Protein AF-A0A3L7AMS1-F1 (afdb_monomer)

InterPro domains:
  IPR021327 Protein of unknown function DUF2934 [PF11154] (7-39)

Radius of gyration: 10.91 Å; Cα contacts (8 Å, |Δi|>4): 28; chains: 1; bounding box: 31×16×27 Å

Solvent-accessible surface area (backbone atoms only — not comparable to full-atom values): 2694 Å² total; per-residue (Å²): 137,52,74,68,53,53,51,51,21,52,55,44,14,52,49,54,33,54,77,68,67,56,58,86,91,45,59,63,61,33,37,53,52,19,44,50,48,54,66,61,50,67,78,76,74,131

Structure (mmCIF, N/CA/C/O backbone):
data_AF-A0A3L7AMS1-F1
#
_entry.id   AF-A0A3L7AMS1-F1
#
loop_
_atom_site.group_PDB
_atom_site.id
_atom_site.type_symbol
_atom_site.label_atom_id
_atom_site.label_alt_id
_atom_site.label_comp_id
_atom_site.label_asym_id
_atom_site.label_entity_id
_atom_site.label_seq_id
_atom_site.pdbx_PDB_ins_code
_atom_site.Cartn_x
_atom_site.Cartn_y
_atom_site.Cartn_z
_atom_site.occupancy
_atom_site.B_iso_or_equiv
_atom_site.auth_seq_id
_atom_site.auth_comp_id
_atom_site.auth_asym_id
_atom_site.auth_atom_id
_atom_site.pdbx_PDB_model_num
ATOM 1 N N . MET A 1 1 ? -3.371 1.909 12.218 1.00 63.72 1 MET A N 1
ATOM 2 C CA . MET A 1 1 ? -2.887 0.804 11.378 1.00 63.72 1 MET A CA 1
ATOM 3 C C . MET A 1 1 ? -2.759 -0.447 12.230 1.00 63.72 1 MET A C 1
ATOM 5 O O . MET A 1 1 ? -1.776 -0.637 12.936 1.00 63.72 1 MET A O 1
ATOM 9 N N . THR A 1 2 ? -3.813 -1.244 12.242 1.00 86.69 2 THR A N 1
ATOM 10 C CA . THR A 1 2 ? -3.884 -2.532 12.929 1.00 86.69 2 THR A CA 1
ATOM 11 C C . THR A 1 2 ? -3.163 -3.612 12.126 1.00 86.69 2 THR A C 1
ATOM 13 O O . THR A 1 2 ? -2.900 -3.465 10.929 1.00 86.69 2 THR A O 1
ATOM 16 N N . GLU A 1 3 ? -2.868 -4.732 12.779 1.00 86.00 3 GLU A N 1
ATOM 17 C CA . GLU A 1 3 ? -2.291 -5.909 12.125 1.00 86.00 3 GLU A CA 1
ATOM 18 C C . GLU A 1 3 ? -3.178 -6.409 10.966 1.00 86.00 3 GLU A C 1
ATOM 20 O O . GLU A 1 3 ? -2.677 -6.794 9.910 1.00 86.00 3 GLU A O 1
ATOM 25 N N . VAL A 1 4 ? -4.502 -6.263 11.108 1.00 87.81 4 VAL A N 1
ATOM 26 C CA . VAL A 1 4 ? -5.502 -6.588 10.079 1.00 87.81 4 VAL A CA 1
ATOM 27 C C . VAL A 1 4 ? -5.375 -5.691 8.842 1.00 87.81 4 VAL A C 1
ATOM 29 O O . VAL A 1 4 ? -5.446 -6.185 7.716 1.00 87.81 4 VAL A O 1
ATOM 32 N N . GLU A 1 5 ? -5.179 -4.380 9.015 1.00 88.25 5 GLU A N 1
ATOM 33 C CA . GLU A 1 5 ? -4.958 -3.455 7.892 1.00 88.25 5 GLU A CA 1
ATOM 34 C C . GLU A 1 5 ? -3.665 -3.796 7.151 1.00 88.25 5 GLU A C 1
ATOM 36 O O . GLU A 1 5 ? -3.676 -3.916 5.927 1.00 88.25 5 GLU A O 1
ATOM 41 N N . ARG A 1 6 ? -2.570 -4.028 7.887 1.00 89.56 6 ARG A N 1
ATOM 42 C CA . ARG A 1 6 ? -1.279 -4.425 7.306 1.00 89.56 6 ARG A CA 1
ATOM 43 C C . ARG A 1 6 ? -1.382 -5.710 6.493 1.00 89.56 6 ARG A C 1
ATOM 45 O O . ARG A 1 6 ? -0.831 -5.779 5.396 1.00 89.56 6 ARG A O 1
ATOM 52 N N . ASP A 1 7 ? -2.098 -6.707 6.998 1.00 92.06 7 ASP A N 1
ATOM 53 C CA . ASP A 1 7 ? -2.287 -7.974 6.294 1.00 92.06 7 ASP A CA 1
ATOM 54 C C . ASP A 1 7 ? -3.136 -7.812 5.019 1.00 92.06 7 ASP A C 1
ATOM 56 O O . ASP A 1 7 ? -2.805 -8.358 3.960 1.00 92.06 7 ASP A O 1
ATOM 60 N N . ARG A 1 8 ? -4.188 -6.981 5.072 1.00 91.31 8 ARG A N 1
ATOM 61 C CA . ARG A 1 8 ? -4.993 -6.625 3.890 1.00 91.31 8 ARG A CA 1
ATOM 62 C C . ARG A 1 8 ? -4.166 -5.897 2.836 1.00 91.31 8 ARG A C 1
ATOM 64 O O . ARG A 1 8 ? -4.253 -6.245 1.660 1.00 91.31 8 ARG A O 1
ATOM 71 N N . ILE A 1 9 ? -3.347 -4.933 3.250 1.00 92.19 9 ILE A N 1
ATOM 72 C CA . ILE A 1 9 ? -2.443 -4.186 2.368 1.00 92.19 9 ILE A CA 1
ATOM 73 C C . ILE A 1 9 ? -1.469 -5.144 1.697 1.00 92.19 9 ILE A C 1
ATOM 75 O O . ILE A 1 9 ? -1.347 -5.131 0.477 1.00 92.19 9 ILE A O 1
ATOM 79 N N . LYS A 1 10 ? -0.842 -6.032 2.474 1.00 92.06 10 LYS A N 1
ATOM 80 C CA . LYS A 1 10 ? 0.124 -7.012 1.973 1.00 92.06 10 LYS A CA 1
ATOM 81 C C . LYS A 1 10 ? -0.502 -7.924 0.919 1.00 92.06 10 LYS A C 1
ATOM 83 O O . LYS A 1 10 ? 0.038 -8.055 -0.177 1.00 92.06 10 LYS A O 1
ATOM 88 N N . ARG A 1 11 ? -1.678 -8.495 1.207 1.00 92.62 11 ARG A N 1
ATOM 89 C CA . ARG A 1 11 ? -2.422 -9.329 0.247 1.00 92.62 11 ARG A CA 1
ATOM 90 C C . ARG A 1 11 ? -2.815 -8.554 -1.007 1.00 92.62 11 ARG A C 1
ATOM 92 O O . ARG A 1 11 ? -2.675 -9.078 -2.111 1.00 92.62 11 ARG A O 1
ATOM 99 N N . ARG A 1 12 ? -3.279 -7.311 -0.855 1.00 92.44 12 ARG A N 1
ATOM 100 C CA . ARG A 1 12 ? -3.743 -6.488 -1.976 1.00 92.44 12 ARG A CA 1
ATOM 101 C C . ARG A 1 12 ? -2.593 -6.016 -2.865 1.00 92.44 12 ARG A C 1
ATOM 103 O O . ARG A 1 12 ? -2.701 -6.133 -4.080 1.00 92.44 12 ARG A O 1
ATOM 110 N N . ALA A 1 13 ? -1.490 -5.567 -2.274 1.00 93.69 13 ALA A N 1
ATOM 111 C CA . ALA A 1 13 ? -0.274 -5.185 -2.984 1.00 93.69 13 ALA A CA 1
ATOM 112 C C . ALA A 1 13 ? 0.285 -6.364 -3.785 1.00 93.69 13 ALA A C 1
ATOM 114 O O . ALA A 1 13 ? 0.584 -6.228 -4.967 1.00 93.69 13 ALA A O 1
ATOM 115 N N . HIS A 1 14 ? 0.354 -7.545 -3.163 1.00 91.31 14 HIS A N 1
ATOM 116 C CA . HIS A 1 14 ? 0.893 -8.745 -3.796 1.00 91.31 14 HIS A CA 1
ATOM 117 C C . HIS A 1 14 ? 0.001 -9.268 -4.933 1.00 91.31 14 HIS A C 1
ATOM 119 O O . HIS A 1 14 ? 0.512 -9.746 -5.945 1.00 91.31 14 HIS A O 1
ATOM 125 N N . ALA A 1 15 ? -1.325 -9.153 -4.796 1.00 91.50 15 ALA A N 1
ATOM 126 C CA . ALA A 1 15 ? -2.265 -9.453 -5.874 1.00 91.50 15 ALA A CA 1
ATOM 127 C C . ALA A 1 15 ? -2.063 -8.508 -7.068 1.00 91.50 15 ALA A C 1
ATOM 129 O O . ALA A 1 15 ? -1.807 -8.985 -8.169 1.00 91.50 15 ALA A O 1
ATOM 130 N N . LEU A 1 16 ? -2.059 -7.190 -6.826 1.00 90.06 16 LEU A N 1
ATOM 131 C CA . LEU A 1 16 ? -1.853 -6.179 -7.869 1.00 90.06 16 LEU A CA 1
ATOM 132 C C . LEU A 1 16 ? -0.499 -6.341 -8.575 1.00 90.06 16 LEU A C 1
ATOM 134 O O . LEU A 1 16 ? -0.414 -6.215 -9.794 1.00 90.06 16 LEU A O 1
ATOM 138 N N . TRP A 1 17 ? 0.555 -6.645 -7.817 1.00 91.69 17 TRP A N 1
ATOM 139 C CA . TRP A 1 17 ? 1.892 -6.871 -8.356 1.00 91.69 17 TRP A CA 1
ATOM 140 C C . TRP A 1 17 ? 1.953 -8.128 -9.231 1.00 91.69 17 TRP A C 1
ATOM 142 O O . TRP A 1 17 ? 2.512 -8.074 -10.325 1.00 91.69 17 TRP A O 1
ATOM 152 N N . ARG A 1 18 ? 1.324 -9.237 -8.808 1.00 91.00 18 ARG A N 1
ATOM 153 C CA . ARG A 1 18 ? 1.220 -10.446 -9.643 1.00 91.00 18 ARG A CA 1
ATOM 154 C C . ARG A 1 18 ? 0.390 -10.220 -10.903 1.00 91.00 18 ARG A C 1
ATOM 156 O O . ARG A 1 18 ? 0.799 -10.678 -11.963 1.00 91.00 18 ARG A O 1
ATOM 163 N N . GLU A 1 19 ? -0.741 -9.525 -10.806 1.00 89.50 19 GLU A N 1
ATOM 164 C CA . GLU A 1 19 ? -1.583 -9.200 -11.969 1.00 89.50 19 GLU A CA 1
ATOM 165 C C . GLU A 1 19 ? -0.839 -8.323 -12.986 1.00 89.50 19 GLU A C 1
ATOM 167 O O . GLU A 1 19 ? 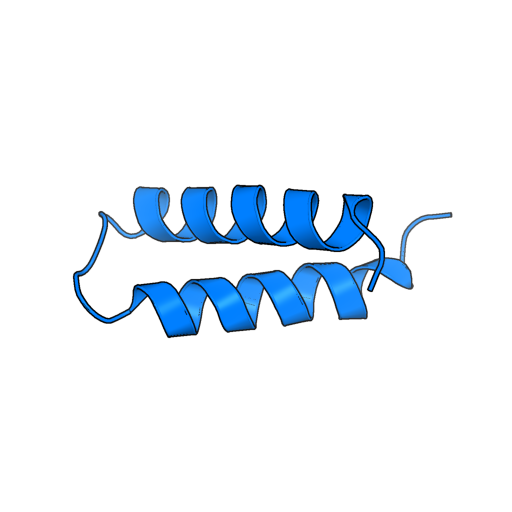-1.015 -8.486 -14.190 1.00 89.50 19 GLU A O 1
ATOM 172 N N . ALA A 1 20 ? 0.046 -7.443 -12.515 1.00 89.19 20 ALA A N 1
ATOM 173 C CA . ALA A 1 20 ? 0.901 -6.616 -13.362 1.00 89.19 20 ALA A CA 1
ATOM 174 C C . ALA A 1 20 ? 2.116 -7.357 -13.958 1.00 89.19 20 ALA A C 1
ATOM 176 O O . ALA A 1 20 ? 2.901 -6.739 -14.677 1.00 89.19 20 ALA A O 1
ATOM 177 N N . GLY A 1 21 ? 2.297 -8.649 -13.664 1.00 90.94 21 GLY A N 1
ATOM 178 C CA . GLY A 1 21 ? 3.421 -9.446 -14.164 1.00 90.94 21 GLY A CA 1
ATOM 179 C C . GLY A 1 21 ? 4.709 -9.307 -13.350 1.00 90.94 21 GLY A C 1
ATOM 180 O O . GLY A 1 21 ? 5.792 -9.542 -13.877 1.00 90.94 21 GLY A O 1
ATOM 181 N N . SER A 1 22 ? 4.606 -8.926 -12.075 1.00 85.50 22 SER A N 1
ATOM 182 C CA . SER A 1 22 ? 5.734 -8.797 -11.145 1.00 85.50 22 SER A CA 1
ATOM 183 C C . SER A 1 22 ? 6.888 -7.914 -11.657 1.00 85.50 22 SER A C 1
ATOM 185 O O . SER A 1 22 ? 8.045 -8.346 -11.672 1.00 85.50 22 SER A O 1
ATOM 187 N N . PRO A 1 23 ? 6.614 -6.661 -12.070 1.00 87.31 23 PRO A N 1
ATOM 188 C CA . PRO A 1 23 ? 7.667 -5.730 -12.460 1.00 87.31 23 PRO A CA 1
ATOM 189 C C . PRO A 1 23 ? 8.592 -5.440 -11.268 1.00 87.31 23 PRO A C 1
ATOM 191 O O . PRO A 1 23 ? 8.140 -4.956 -10.226 1.00 87.31 23 PRO A O 1
ATOM 194 N N . GLN A 1 24 ? 9.889 -5.715 -11.426 1.00 81.69 24 GLN A N 1
ATOM 195 C CA . GLN A 1 24 ? 10.895 -5.405 -10.405 1.00 81.69 24 GLN A CA 1
ATOM 196 C C . GLN A 1 24 ? 10.986 -3.892 -10.176 1.00 81.69 24 GLN A C 1
ATOM 198 O O . GLN A 1 24 ? 11.040 -3.112 -11.129 1.00 81.69 24 GLN A O 1
ATOM 203 N N . GLY A 1 25 ? 11.005 -3.478 -8.907 1.00 84.50 25 GLY A N 1
ATOM 204 C CA . GLY A 1 25 ? 11.181 -2.080 -8.505 1.00 84.50 25 GLY A CA 1
ATOM 205 C C . GLY A 1 25 ? 9.893 -1.256 -8.458 1.00 84.50 25 GLY A C 1
ATOM 206 O O . GLY A 1 25 ? 9.931 -0.101 -8.040 1.00 84.50 25 GLY A O 1
ATOM 207 N N . ARG A 1 26 ? 8.744 -1.830 -8.842 1.00 86.00 26 ARG A N 1
ATOM 208 C CA . ARG A 1 26 ? 7.419 -1.191 -8.686 1.00 86.00 26 ARG A CA 1
ATOM 209 C C . ARG A 1 26 ? 6.632 -1.714 -7.490 1.00 86.00 26 ARG A C 1
ATOM 211 O O . ARG A 1 26 ? 5.511 -1.282 -7.248 1.00 86.00 26 ARG A O 1
ATOM 218 N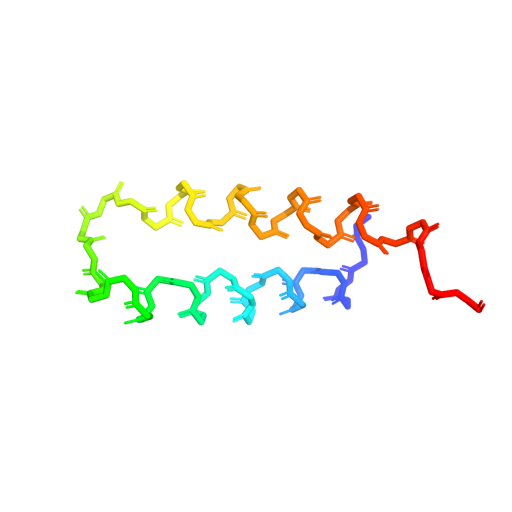 N . ASP A 1 27 ? 7.223 -2.616 -6.719 1.00 86.00 27 ASP A N 1
ATOM 219 C CA . ASP A 1 27 ? 6.628 -3.266 -5.546 1.00 86.00 27 ASP A CA 1
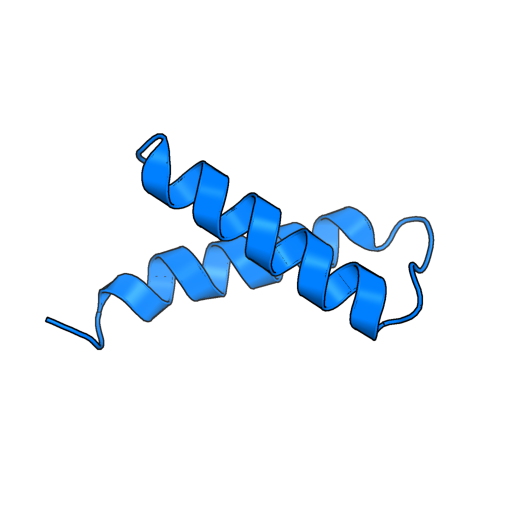ATOM 220 C C . ASP A 1 27 ? 6.136 -2.222 -4.530 1.00 86.00 27 ASP A C 1
ATOM 222 O O . ASP A 1 27 ? 5.041 -2.344 -3.979 1.00 86.00 27 ASP A O 1
ATOM 226 N N . ARG A 1 28 ? 6.913 -1.145 -4.354 1.00 89.19 28 ARG A N 1
ATOM 227 C CA . ARG A 1 28 ? 6.570 -0.009 -3.490 1.00 89.19 28 ARG A CA 1
ATOM 228 C C . ARG A 1 28 ? 5.331 0.747 -3.975 1.00 89.19 28 ARG A C 1
ATOM 230 O O . ARG A 1 28 ? 4.449 1.046 -3.182 1.00 89.19 28 ARG A O 1
ATOM 237 N N . GLU A 1 29 ? 5.219 0.970 -5.279 1.00 91.38 29 GLU A N 1
ATOM 238 C CA . GLU A 1 29 ? 4.096 1.683 -5.895 1.00 91.38 29 GLU A CA 1
ATOM 239 C C . GLU A 1 29 ? 2.783 0.891 -5.739 1.00 91.38 29 GLU A C 1
ATOM 241 O O . GLU A 1 29 ? 1.725 1.450 -5.434 1.00 91.38 29 GLU A O 1
ATOM 246 N N . PHE A 1 30 ? 2.854 -0.441 -5.866 1.00 91.88 30 PHE A N 1
ATOM 247 C CA . PHE A 1 30 ? 1.728 -1.337 -5.584 1.00 91.88 30 PHE A CA 1
ATOM 248 C C . PHE A 1 30 ? 1.378 -1.392 -4.098 1.00 91.88 30 PHE A C 1
ATOM 250 O O . PHE A 1 30 ? 0.193 -1.452 -3.758 1.00 91.88 30 PHE A O 1
ATOM 257 N N . TRP A 1 31 ? 2.384 -1.347 -3.225 1.00 91.88 31 TRP A N 1
ATOM 258 C CA . TRP A 1 31 ? 2.193 -1.258 -1.782 1.00 91.88 31 TRP A CA 1
ATOM 259 C C . TRP A 1 31 ? 1.460 0.027 -1.396 1.00 91.88 31 TRP A C 1
ATOM 261 O O . TRP A 1 31 ? 0.415 -0.043 -0.758 1.00 91.88 31 TRP A O 1
ATOM 271 N N . GLU A 1 32 ? 1.917 1.184 -1.872 1.00 92.38 32 GLU A N 1
ATOM 272 C CA . GLU A 1 32 ? 1.292 2.487 -1.614 1.00 92.38 32 GLU A CA 1
ATOM 273 C C . GLU A 1 32 ? -0.144 2.555 -2.166 1.00 92.38 32 GLU A C 1
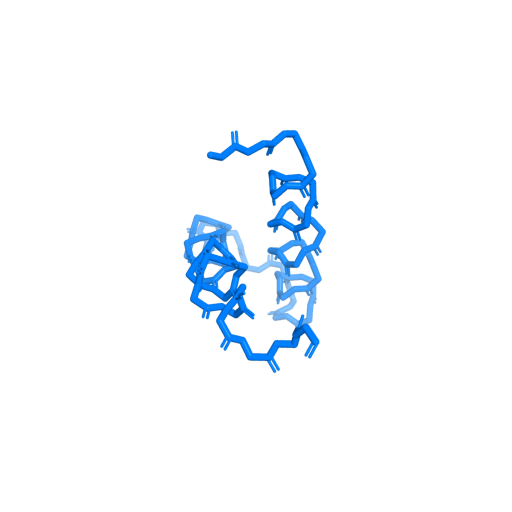ATOM 275 O O . GLU A 1 32 ? -1.055 3.041 -1.491 1.00 92.38 32 GLU A O 1
ATOM 280 N N . ARG A 1 33 ? -0.404 1.988 -3.356 1.00 90.62 33 ARG A N 1
ATOM 281 C CA . ARG A 1 33 ? -1.774 1.860 -3.898 1.00 90.62 33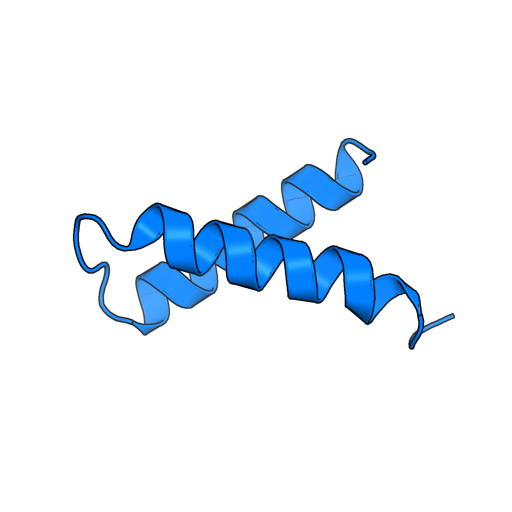 ARG A CA 1
ATOM 282 C C . ARG A 1 33 ? -2.669 0.976 -3.037 1.00 90.62 33 ARG A C 1
ATOM 284 O O . ARG A 1 33 ? -3.856 1.276 -2.893 1.00 90.62 33 ARG A O 1
ATOM 291 N N . ALA A 1 34 ? -2.132 -0.121 -2.510 1.00 93.00 34 ALA A N 1
ATOM 292 C CA . ALA A 1 34 ? -2.85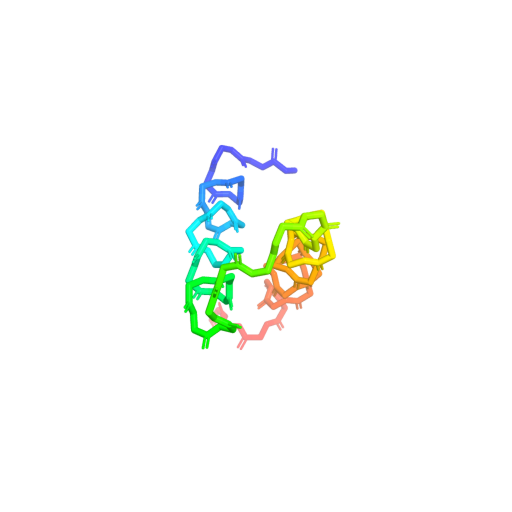4 -1.019 -1.620 1.00 93.00 34 ALA A CA 1
ATOM 293 C C . ALA A 1 34 ? -3.125 -0.369 -0.258 1.00 93.00 34 ALA A C 1
ATOM 295 O O . ALA A 1 34 ? -4.245 -0.476 0.236 1.00 93.00 34 ALA A O 1
ATOM 296 N N . GLU A 1 35 ? -2.152 0.354 0.304 1.00 92.25 35 GLU A N 1
ATOM 297 C CA . GLU A 1 35 ? -2.321 1.177 1.508 1.00 92.25 35 GLU A CA 1
ATOM 298 C C . GLU 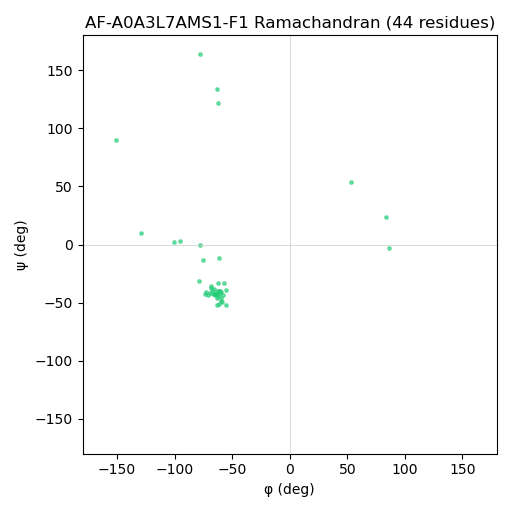A 1 35 ? -3.445 2.181 1.326 1.00 92.25 35 GLU A C 1
ATOM 300 O O . GLU A 1 35 ? -4.392 2.185 2.108 1.00 92.25 35 GLU A O 1
ATOM 305 N N . LEU A 1 36 ? -3.410 2.962 0.246 1.00 90.62 36 LEU A N 1
ATOM 306 C CA . LEU A 1 36 ? -4.454 3.935 -0.051 1.00 90.62 36 LEU A CA 1
ATOM 307 C C . LEU A 1 36 ? -5.82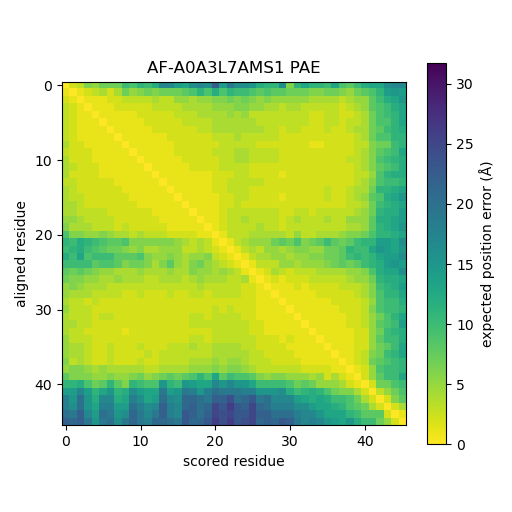4 3.278 -0.239 1.00 90.62 36 LEU A C 1
ATOM 309 O O . LEU A 1 36 ? -6.809 3.822 0.245 1.00 90.62 36 LEU A O 1
ATOM 313 N N . GLN A 1 37 ? -5.913 2.119 -0.901 1.00 87.69 37 GLN A N 1
ATOM 314 C CA . GLN A 1 37 ? -7.180 1.390 -1.048 1.00 87.69 37 GLN A CA 1
ATOM 315 C C . GLN A 1 37 ? -7.724 0.877 0.284 1.00 87.69 37 GLN A C 1
ATOM 317 O O . GLN A 1 37 ? -8.926 0.964 0.512 1.00 87.69 37 GLN A O 1
ATOM 322 N N . VAL A 1 38 ? -6.873 0.333 1.154 1.00 88.25 38 VAL A N 1
ATOM 323 C CA . VAL A 1 38 ? -7.309 -0.216 2.444 1.00 88.25 38 VAL A CA 1
ATOM 324 C C . VAL A 1 38 ? -7.664 0.910 3.413 1.00 88.25 38 VAL A C 1
ATOM 326 O O . VAL A 1 38 ? -8.710 0.838 4.048 1.00 88.25 38 VAL A O 1
ATOM 329 N N . LEU A 1 39 ? -6.862 1.975 3.465 1.00 85.81 39 LEU A N 1
ATOM 330 C CA . LEU A 1 39 ? -7.080 3.128 4.342 1.00 85.81 39 LEU A CA 1
ATOM 331 C C . LEU A 1 39 ? -8.248 4.013 3.869 1.00 85.81 39 LEU A C 1
ATOM 333 O O . LEU A 1 39 ? -9.048 4.440 4.693 1.00 85.81 39 LEU A O 1
ATOM 337 N N . LYS A 1 40 ? -8.405 4.266 2.556 1.00 81.31 40 LYS A N 1
ATOM 338 C CA . LYS A 1 40 ? -9.571 5.011 2.022 1.00 81.31 40 LYS A CA 1
ATOM 339 C C . LYS A 1 40 ? -10.830 4.151 1.910 1.00 81.31 40 LYS A C 1
ATOM 341 O O . LYS A 1 40 ? -11.934 4.668 2.033 1.00 81.31 40 LYS A O 1
ATOM 346 N N . GLY A 1 41 ? -10.689 2.853 1.649 1.00 64.62 41 GLY A N 1
ATOM 347 C CA . GLY A 1 41 ? -11.810 1.921 1.492 1.00 64.62 41 GLY A CA 1
ATOM 348 C C . GLY A 1 41 ? -12.485 1.529 2.808 1.00 64.62 41 GLY A C 1
ATOM 349 O O . GLY A 1 41 ? -13.602 1.018 2.781 1.00 64.62 41 GLY A O 1
ATOM 350 N N . GLN A 1 42 ? -11.864 1.818 3.959 1.00 58.03 42 GLN A N 1
ATOM 351 C CA . GLN A 1 42 ? -12.489 1.669 5.279 1.00 58.03 42 GLN A CA 1
ATOM 352 C C . GLN A 1 42 ? -13.733 2.557 5.475 1.00 58.03 42 GLN A C 1
ATOM 354 O O . GLN A 1 42 ? -14.482 2.332 6.420 1.00 58.03 42 GLN A O 1
ATOM 359 N N . SER A 1 43 ? -13.997 3.516 4.580 1.00 48.44 43 SER A N 1
ATOM 360 C CA . SER A 1 43 ? -15.150 4.422 4.656 1.00 48.44 43 SER A CA 1
ATOM 361 C C . SER A 1 43 ? -16.385 3.994 3.843 1.00 48.44 43 SER A C 1
ATOM 363 O O . SER A 1 43 ? -17.344 4.757 3.810 1.00 48.44 43 SER A O 1
ATOM 365 N N . ALA A 1 44 ? -16.399 2.830 3.175 1.00 45.69 44 ALA A N 1
ATOM 366 C CA . ALA A 1 44 ? -17.507 2.468 2.268 1.00 45.69 44 ALA A CA 1
ATOM 3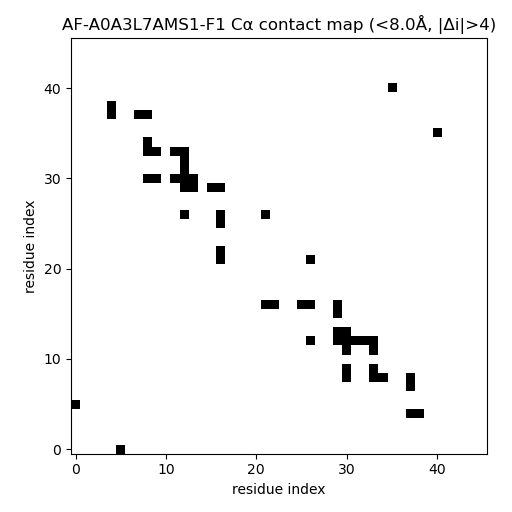67 C C . ALA A 1 44 ? -18.153 1.085 2.483 1.00 45.69 44 ALA A C 1
ATOM 369 O O . ALA A 1 44 ? -18.962 0.667 1.660 1.00 45.69 44 ALA A O 1
ATOM 370 N N . ALA A 1 45 ? -17.847 0.372 3.567 1.00 46.03 45 ALA A N 1
ATOM 371 C CA . ALA A 1 45 ? -18.587 -0.843 3.915 1.00 46.03 45 ALA A CA 1
ATOM 372 C C . ALA A 1 45 ? -18.591 -1.070 5.434 1.00 46.03 45 ALA A C 1
ATOM 374 O O . ALA A 1 45 ? -17.693 -1.723 5.973 1.00 46.03 45 ALA A O 1
ATOM 375 N N . GLN A 1 46 ? -19.604 -0.514 6.101 1.00 42.16 46 GLN A N 1
ATOM 376 C CA . GLN A 1 46 ? -20.172 -1.044 7.341 1.00 42.16 46 GLN A CA 1
ATOM 377 C C . GLN A 1 46 ? -21.643 -1.353 7.091 1.00 42.16 46 GLN A C 1
ATOM 379 O O . GLN A 1 46 ? -22.278 -0.549 6.371 1.00 42.16 46 GLN A O 1
#

Foldseek 3Di:
DDPVLVVQLVVQLVVVCVVVVNDPPCSVVSSVVSNCCSVVVVPPDD

Sequence (46 aa):
MTEVERDRIKRRAHALWREAGSPQGRDREFWERAELQVLKGQSAAQ

Mean predicted aligned error: 5.43 Å

pLDDT: mean 83.82, std 13.9, range [42.16, 93.69]

Secondary structure (DSSP, 8-state):
--HHHHHHHHHHHHHHHHHTT--TT-HHHHHHHHHHHHHHHTTS--

Organism: NCBI:txid60216